Protein AF-A0A938ECP0-F1 (afdb_monomer_lite)

Foldseek 3Di:
DDDDDDDDDPDDDDDDPPPPPDPDDDQKDFDLPPDTWIAGNNRTDDPVPPDPLVSVLVVVCVVVDPHDDDLVVSLCVSPVPDDPVVSVVVVVVD

Secondary structure (DSSP, 8-state):
----------------------SS--SEEEE-SSS-EEEETTEEE--TTS-HHHHHHHHHHHHTTTS---HHHHHHHH-TTS-HHHHHHHHHT-

Radius of gyration: 16.81 Å; chains: 1; bounding box: 46×31×43 Å

Structure (mmCIF, N/CA/C/O backbone):
data_AF-A0A938ECP0-F1
#
_entry.id   AF-A0A938ECP0-F1
#
loop_
_atom_site.group_PDB
_atom_site.id
_atom_site.type_symbol
_atom_site.label_atom_id
_atom_site.label_alt_id
_atom_site.label_comp_id
_atom_site.label_asym_id
_atom_site.label_entity_id
_atom_site.label_seq_id
_atom_site.pdbx_PDB_ins_code
_atom_site.Cartn_x
_atom_site.Cartn_y
_atom_site.Cartn_z
_atom_site.occupancy
_atom_site.B_iso_or_equiv
_atom_site.auth_seq_id
_atom_site.auth_comp_id
_atom_site.auth_asym_id
_atom_site.auth_atom_id
_atom_site.pdbx_PDB_model_num
ATOM 1 N N . MET A 1 1 ? 33.296 -10.927 -7.263 1.00 42.69 1 MET A N 1
ATOM 2 C CA . MET A 1 1 ? 33.096 -11.291 -5.846 1.00 42.69 1 MET A CA 1
ATOM 3 C C . MET A 1 1 ? 33.160 -9.991 -5.062 1.00 42.69 1 MET A C 1
ATOM 5 O O . MET A 1 1 ? 34.248 -9.498 -4.814 1.00 42.69 1 MET A O 1
ATOM 9 N N . GLN A 1 2 ? 32.010 -9.349 -4.856 1.00 39.16 2 GLN A N 1
ATOM 10 C CA . GLN A 1 2 ? 31.910 -8.013 -4.264 1.00 39.16 2 GLN A CA 1
ATOM 11 C C . GLN A 1 2 ? 30.797 -8.095 -3.220 1.00 39.16 2 GLN A C 1
ATOM 13 O O . GLN A 1 2 ? 29.617 -7.929 -3.515 1.00 39.16 2 GLN A O 1
ATOM 18 N N . GLU A 1 3 ? 31.202 -8.531 -2.032 1.00 40.62 3 GLU A N 1
ATOM 19 C CA . GLU A 1 3 ? 30.362 -8.629 -0.850 1.00 40.62 3 GLU A CA 1
ATOM 20 C C . GLU A 1 3 ? 30.346 -7.288 -0.113 1.00 40.62 3 GLU A C 1
ATOM 22 O O . GLU A 1 3 ? 31.384 -6.662 0.077 1.00 40.62 3 GLU A O 1
ATOM 27 N N . GLN A 1 4 ? 29.132 -6.880 0.259 1.00 51.47 4 GLN A N 1
ATOM 28 C CA . GLN A 1 4 ? 28.744 -6.449 1.604 1.00 51.47 4 GLN A CA 1
ATOM 29 C C . GLN A 1 4 ? 29.716 -5.522 2.354 1.00 51.47 4 GLN A C 1
ATOM 31 O O . GLN A 1 4 ? 30.767 -5.957 2.793 1.00 51.47 4 GLN A O 1
ATOM 36 N N . HIS A 1 5 ? 29.290 -4.279 2.600 1.00 34.31 5 HIS A N 1
ATOM 37 C CA . HIS A 1 5 ? 29.536 -3.458 3.802 1.00 34.31 5 HIS A CA 1
ATOM 38 C C . HIS A 1 5 ? 28.955 -2.061 3.508 1.00 34.31 5 HIS A C 1
ATOM 40 O O . HIS A 1 5 ? 29.208 -1.501 2.453 1.00 34.31 5 HIS A O 1
ATOM 46 N N . ALA A 1 6 ? 28.201 -1.377 4.350 1.00 31.81 6 ALA A N 1
ATOM 47 C CA . ALA A 1 6 ? 27.577 -1.675 5.617 1.00 31.81 6 ALA A CA 1
ATOM 48 C C . ALA A 1 6 ? 26.617 -0.502 5.884 1.00 31.81 6 ALA A C 1
ATOM 50 O O . ALA A 1 6 ? 26.824 0.616 5.410 1.00 31.81 6 ALA A O 1
ATOM 51 N N . LEU A 1 7 ? 25.579 -0.796 6.659 1.00 41.56 7 LEU A N 1
ATOM 52 C CA . LEU A 1 7 ? 24.798 0.115 7.489 1.00 41.56 7 LEU A CA 1
ATOM 53 C C . LEU A 1 7 ? 25.495 1.464 7.760 1.00 41.56 7 LEU A C 1
ATOM 55 O O . LEU A 1 7 ? 26.426 1.536 8.558 1.00 41.56 7 LEU A O 1
ATOM 59 N N . GLY A 1 8 ? 25.010 2.544 7.150 1.00 33.06 8 GLY A N 1
ATOM 60 C CA . GLY A 1 8 ? 25.675 3.838 7.266 1.00 33.06 8 GLY A CA 1
ATOM 61 C C . GLY A 1 8 ? 24.804 5.021 6.881 1.00 33.06 8 GLY A C 1
ATOM 62 O O . GLY A 1 8 ? 25.176 5.757 5.983 1.00 33.06 8 GLY A O 1
ATOM 63 N N . ALA A 1 9 ? 23.659 5.203 7.549 1.00 35.19 9 ALA A N 1
ATOM 64 C CA . ALA A 1 9 ? 23.068 6.535 7.752 1.00 35.19 9 ALA A CA 1
ATOM 65 C C . ALA A 1 9 ? 21.916 6.494 8.772 1.00 35.19 9 ALA A C 1
ATOM 67 O O . ALA A 1 9 ? 20.761 6.780 8.468 1.00 35.19 9 ALA A O 1
ATOM 68 N N . LEU A 1 10 ? 22.248 6.177 10.026 1.00 41.53 10 LEU A N 1
ATOM 69 C CA . LEU A 1 10 ? 21.448 6.543 11.203 1.00 41.53 10 LEU A CA 1
ATOM 70 C C . LEU A 1 10 ? 21.562 8.056 11.496 1.00 41.53 10 LEU A C 1
ATOM 72 O O . LEU A 1 10 ? 21.873 8.459 12.612 1.00 41.53 10 LEU A O 1
ATOM 76 N N . ALA A 1 11 ? 21.332 8.911 10.501 1.00 40.84 11 ALA A N 1
ATOM 77 C CA . ALA A 1 11 ? 21.425 10.359 10.658 1.00 40.84 11 ALA A CA 1
ATOM 78 C C . ALA A 1 11 ? 20.027 10.989 10.641 1.00 40.84 11 ALA A C 1
ATOM 80 O O . ALA A 1 11 ? 19.504 11.400 9.613 1.00 40.84 11 ALA A O 1
ATOM 81 N N . THR A 1 12 ? 19.412 10.976 11.823 1.00 45.22 12 THR A N 1
ATOM 82 C CA . THR A 1 12 ? 18.749 12.118 12.467 1.00 45.22 12 THR A CA 1
ATOM 83 C C . THR A 1 12 ? 18.326 13.273 11.555 1.00 45.22 12 THR A C 1
ATOM 85 O O . THR A 1 12 ? 19.187 13.977 11.045 1.00 45.22 12 THR A O 1
ATOM 88 N N . LEU A 1 13 ? 17.015 13.557 11.493 1.00 45.53 13 LEU A N 1
ATOM 89 C CA . LEU A 1 13 ? 16.446 14.899 11.726 1.00 45.53 13 LEU A CA 1
ATOM 90 C C . LEU A 1 13 ? 14.904 14.860 11.747 1.00 45.53 13 LEU A C 1
ATOM 92 O O . LEU A 1 13 ? 14.211 14.883 10.738 1.00 45.53 13 LEU A O 1
ATOM 96 N N . HIS A 1 14 ? 14.405 14.759 12.978 1.00 52.75 14 HIS A N 1
ATOM 97 C CA . HIS A 1 14 ? 13.197 15.355 13.550 1.00 52.75 14 HIS A CA 1
ATOM 98 C C . HIS A 1 14 ? 12.118 15.935 12.617 1.00 52.75 14 HIS A C 1
ATOM 100 O O . HIS A 1 14 ? 12.170 17.105 12.243 1.00 52.75 14 HIS A O 1
ATOM 106 N N . HIS A 1 15 ? 11.004 15.211 12.489 1.00 45.84 15 HIS A N 1
ATOM 107 C CA . HIS A 1 15 ? 9.695 15.859 12.432 1.00 45.84 15 HIS A CA 1
ATOM 108 C C . HIS A 1 15 ? 8.952 15.600 13.748 1.00 45.84 15 HIS A C 1
ATOM 110 O O . HIS A 1 15 ? 8.412 14.522 13.991 1.00 45.84 15 HIS A O 1
ATOM 116 N N . ARG A 1 16 ? 8.992 16.594 14.645 1.00 49.44 16 ARG A N 1
ATOM 117 C CA . ARG A 1 16 ? 8.188 16.635 15.872 1.00 49.44 16 ARG A CA 1
ATOM 118 C C . ARG A 1 16 ? 6.710 16.742 15.488 1.00 49.44 16 ARG A C 1
ATOM 120 O O . ARG A 1 16 ? 6.192 17.836 15.306 1.00 49.44 16 ARG A O 1
ATOM 127 N N . SER A 1 17 ? 6.024 15.611 15.486 1.00 45.88 17 SER A N 1
ATOM 128 C CA . SER A 1 17 ? 4.668 15.537 16.014 1.00 45.88 17 SER A CA 1
ATOM 129 C C . SER A 1 17 ? 4.786 14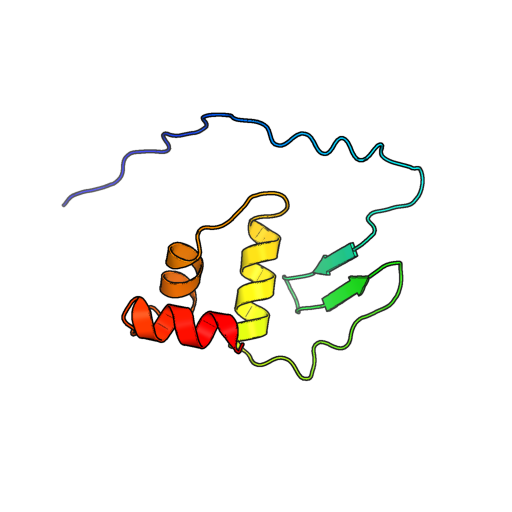.821 17.354 1.00 45.88 17 SER A C 1
ATOM 131 O O . SER A 1 17 ? 4.863 13.596 17.422 1.00 45.88 17 SER A O 1
ATOM 133 N N . ARG A 1 18 ? 4.894 15.589 18.445 1.00 47.25 18 ARG A N 1
ATOM 134 C CA . ARG A 1 18 ? 4.622 15.041 19.774 1.00 47.25 18 ARG A CA 1
ATOM 135 C C . ARG A 1 18 ? 3.106 14.901 19.856 1.00 47.25 18 ARG A C 1
ATOM 137 O O . ARG A 1 18 ? 2.440 15.780 20.388 1.00 47.25 18 ARG A O 1
ATOM 144 N N . ALA A 1 19 ? 2.563 13.828 19.289 1.00 48.59 19 ALA A N 1
ATOM 145 C CA . ALA A 1 19 ? 1.282 13.339 19.758 1.00 48.59 19 ALA A CA 1
ATOM 146 C C . ALA A 1 19 ? 1.530 12.887 21.198 1.00 48.59 19 ALA A C 1
ATOM 148 O O . ALA A 1 19 ? 2.266 11.929 21.439 1.00 48.59 19 ALA A O 1
ATOM 149 N N . GLU A 1 20 ? 1.027 13.647 22.167 1.00 46.81 20 GLU A N 1
ATOM 150 C CA . GLU A 1 20 ? 0.982 13.162 23.538 1.00 46.81 20 GLU A CA 1
ATOM 151 C C . GLU A 1 20 ? 0.236 11.821 23.521 1.00 46.81 20 GLU A C 1
ATOM 153 O O . GLU A 1 20 ? -0.842 11.749 22.916 1.00 46.81 20 GLU A O 1
ATOM 158 N N . PRO A 1 21 ? 0.792 10.747 24.110 1.00 47.59 21 PRO A N 1
ATOM 159 C CA . PRO A 1 21 ? 0.060 9.505 24.272 1.00 47.59 21 PRO A CA 1
ATOM 160 C C . PRO A 1 21 ? -1.083 9.777 25.252 1.00 47.59 21 PRO A C 1
ATOM 162 O O . PRO A 1 21 ? -0.950 9.630 26.463 1.00 47.59 21 PRO A O 1
ATOM 165 N N . SER A 1 22 ? -2.209 10.247 24.720 1.00 52.16 22 SER A N 1
ATOM 166 C CA . SER A 1 22 ? -3.483 10.218 25.420 1.00 52.16 22 SER A CA 1
ATOM 167 C C . SER A 1 22 ? -3.793 8.756 25.734 1.00 52.16 22 SER A C 1
ATOM 169 O O . SER A 1 22 ? -3.501 7.867 24.934 1.00 52.16 22 SER A O 1
ATOM 171 N N . ALA A 1 23 ? -4.316 8.500 26.932 1.00 53.66 23 ALA A N 1
ATOM 172 C CA . ALA A 1 23 ? -4.575 7.171 27.482 1.00 53.66 23 ALA A CA 1
ATOM 173 C C . ALA A 1 23 ? -5.733 6.438 26.768 1.00 53.66 23 ALA A C 1
ATOM 175 O O . ALA A 1 23 ? -6.741 6.078 27.366 1.00 53.66 23 ALA A O 1
ATOM 176 N N . SER A 1 24 ? -5.591 6.225 25.468 1.00 58.5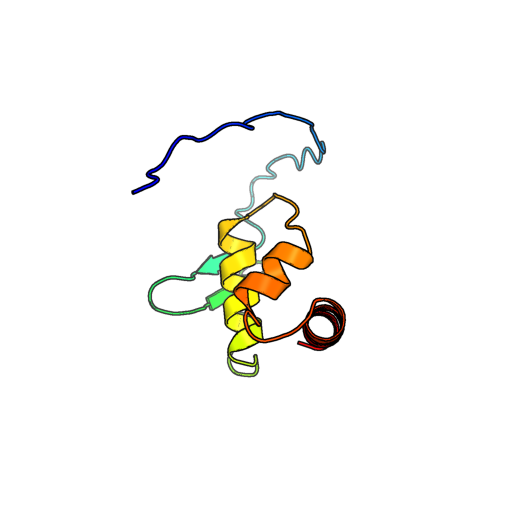0 24 SER A N 1
ATOM 177 C CA . SER A 1 24 ? -6.415 5.380 24.619 1.00 58.50 24 SER A CA 1
ATOM 178 C C . SER A 1 24 ? -5.454 4.771 23.603 1.00 58.50 24 SER A C 1
ATOM 180 O O . SER A 1 24 ? -4.670 5.503 23.011 1.00 58.50 24 SER A O 1
ATOM 182 N N . GLY A 1 25 ? -5.466 3.444 23.448 1.00 58.22 25 GLY A N 1
ATOM 183 C CA . GLY A 1 25 ? -4.493 2.681 22.652 1.00 58.22 25 GLY A CA 1
ATOM 184 C C . GLY A 1 25 ? -4.296 3.159 21.201 1.00 58.22 25 GLY A C 1
ATOM 185 O O . GLY A 1 25 ? -4.966 4.091 20.748 1.00 58.22 25 GLY A O 1
ATOM 186 N N . PRO A 1 26 ? -3.379 2.524 20.443 1.00 61.72 26 PRO A N 1
ATOM 187 C CA . PRO A 1 26 ? -3.027 2.975 19.101 1.00 61.72 26 PRO A CA 1
ATOM 188 C C . PRO A 1 26 ? -4.287 3.170 18.252 1.00 61.72 26 PRO A C 1
ATOM 190 O O . PRO A 1 26 ? -5.132 2.283 18.135 1.00 61.72 26 PRO A O 1
ATOM 193 N N . SER A 1 27 ? -4.425 4.366 17.672 1.00 75.81 27 SER A N 1
ATOM 194 C CA . SER A 1 27 ? -5.609 4.736 16.884 1.00 75.81 27 SER A CA 1
ATOM 195 C C . SER A 1 27 ? -5.798 3.872 15.627 1.00 75.81 27 SER A C 1
ATOM 197 O O . SER A 1 27 ? -6.871 3.896 15.019 1.00 75.81 27 SER A O 1
ATOM 199 N N . SER A 1 28 ? -4.788 3.073 15.277 1.00 85.19 28 SER A N 1
ATOM 200 C CA . SER A 1 28 ? -4.781 2.090 14.202 1.00 85.19 28 SER A CA 1
ATOM 201 C C . SER A 1 28 ? -3.917 0.880 14.568 1.00 85.19 28 SER A C 1
ATOM 203 O O . SER A 1 28 ? -2.819 1.051 15.085 1.00 85.19 28 SER A O 1
ATOM 205 N N . GLU A 1 29 ? -4.369 -0.325 14.237 1.00 90.19 29 GLU A N 1
ATOM 206 C CA . GLU A 1 29 ? -3.611 -1.572 14.363 1.00 90.19 29 GLU A CA 1
ATOM 207 C C . GLU A 1 29 ? -3.585 -2.283 13.007 1.00 90.19 29 GLU A C 1
ATOM 209 O O . GLU A 1 29 ? -4.635 -2.540 12.416 1.00 90.19 29 GLU A O 1
ATOM 214 N N . LEU A 1 30 ? -2.392 -2.610 12.509 1.00 90.56 30 LEU A N 1
ATOM 215 C CA . LEU A 1 30 ? -2.198 -3.295 11.233 1.00 90.56 30 LEU A CA 1
ATOM 216 C C . LEU A 1 30 ? -1.440 -4.605 11.458 1.00 90.56 30 LEU A C 1
ATOM 218 O O . LEU A 1 30 ? -0.285 -4.601 11.874 1.00 90.56 30 LEU A O 1
ATOM 222 N N . ARG A 1 31 ? -2.078 -5.739 11.156 1.00 91.31 31 ARG A N 1
ATOM 223 C CA . ARG A 1 31 ? -1.422 -7.055 11.157 1.00 91.31 31 ARG A CA 1
ATOM 224 C C . ARG A 1 31 ? -1.011 -7.398 9.736 1.00 91.31 31 ARG A C 1
ATOM 226 O O . ARG A 1 31 ? -1.843 -7.332 8.833 1.00 91.31 31 ARG A O 1
ATOM 233 N N . CYS A 1 32 ? 0.258 -7.754 9.553 1.00 91.12 32 CYS A N 1
ATOM 234 C CA . CYS A 1 32 ? 0.824 -8.094 8.243 1.00 91.12 32 CYS A CA 1
ATOM 235 C C . CYS A 1 32 ? 1.164 -9.584 8.085 1.00 91.12 32 CYS A C 1
ATOM 237 O O . CYS A 1 32 ? 1.202 -10.081 6.957 1.00 91.12 32 CYS A O 1
ATOM 239 N N . LEU A 1 33 ? 1.435 -10.277 9.197 1.00 86.38 33 LEU A N 1
ATOM 240 C CA . LEU A 1 33 ? 1.838 -11.684 9.245 1.00 86.38 33 LEU A CA 1
ATOM 241 C C . LEU A 1 33 ? 0.630 -12.560 9.587 1.00 86.38 33 LEU A C 1
ATOM 243 O O . LEU A 1 33 ? -0.154 -12.213 10.467 1.00 86.38 33 LEU A O 1
ATOM 247 N N . GLY A 1 34 ? 0.470 -13.686 8.885 1.00 83.44 34 GLY A N 1
ATOM 248 C CA . GLY A 1 34 ? -0.710 -14.553 9.030 1.00 83.44 34 GLY A CA 1
ATOM 249 C C . GLY A 1 34 ? -1.982 -14.010 8.363 1.00 83.44 34 GLY A C 1
ATOM 250 O O . GLY A 1 34 ? -3.055 -14.574 8.533 1.00 83.44 34 GLY A O 1
ATOM 251 N N . GLY A 1 35 ? -1.868 -12.923 7.596 1.00 88.94 35 GLY A N 1
ATOM 252 C CA . GLY A 1 35 ? -2.980 -12.233 6.944 1.00 88.94 35 GLY A CA 1
ATOM 253 C C . GLY A 1 35 ? -2.785 -10.719 6.994 1.00 88.94 35 GLY A C 1
ATOM 254 O O . GLY A 1 35 ? -1.986 -10.224 7.786 1.00 88.94 35 GLY A O 1
ATOM 255 N N . LEU A 1 36 ? -3.483 -9.982 6.123 1.00 93.19 36 LEU A N 1
ATOM 256 C CA . LEU A 1 36 ? -3.531 -8.520 6.202 1.00 93.19 36 LEU A CA 1
ATOM 257 C C . LEU A 1 36 ? -4.857 -8.095 6.833 1.00 93.19 36 LEU A C 1
ATOM 259 O O . LEU A 1 36 ? -5.906 -8.304 6.227 1.00 93.19 36 LEU A O 1
ATOM 263 N N . SER A 1 37 ? -4.805 -7.477 8.012 1.00 93.81 37 SER A N 1
ATOM 264 C CA . SER A 1 37 ? -5.985 -6.923 8.688 1.00 93.81 37 SER A CA 1
ATOM 265 C C . SER A 1 37 ? -5.678 -5.549 9.266 1.00 93.81 37 SER A C 1
ATOM 267 O O . SER A 1 37 ? -4.642 -5.381 9.908 1.00 93.81 37 SER A O 1
ATOM 269 N N . LEU A 1 38 ? -6.593 -4.599 9.089 1.00 92.81 38 LEU A N 1
ATOM 270 C CA . LEU A 1 38 ? -6.483 -3.245 9.619 1.00 92.81 38 LEU A CA 1
ATOM 271 C C . LEU A 1 38 ? -7.662 -2.964 10.546 1.00 92.81 38 LEU A C 1
ATOM 273 O O . LEU A 1 38 ? -8.814 -3.150 10.156 1.00 92.81 38 LEU A O 1
ATOM 277 N N . ARG A 1 39 ? -7.369 -2.454 11.737 1.00 93.19 39 ARG A N 1
ATOM 278 C CA . ARG A 1 39 ? -8.357 -1.931 12.673 1.00 93.19 39 ARG A CA 1
ATOM 279 C C . ARG A 1 39 ? -8.093 -0.448 12.890 1.00 93.19 39 ARG A C 1
ATOM 281 O O . ARG A 1 39 ? -7.006 -0.078 13.310 1.00 93.19 39 ARG A O 1
ATOM 288 N N . LEU A 1 40 ? -9.070 0.407 12.608 1.00 90.19 40 LEU A N 1
ATOM 289 C CA . LEU A 1 40 ? -8.993 1.853 12.825 1.00 90.19 40 LEU A CA 1
ATOM 290 C C . LEU A 1 40 ? -9.971 2.245 13.924 1.00 90.19 40 LEU A C 1
ATOM 292 O O . LEU A 1 40 ? -11.168 1.992 13.807 1.00 90.19 40 LEU A O 1
ATOM 296 N N . ARG A 1 41 ? -9.471 2.864 14.997 1.00 88.06 41 ARG A N 1
ATOM 297 C CA . ARG A 1 41 ? -10.276 3.301 16.152 1.00 88.06 41 ARG A CA 1
ATOM 298 C C . ARG A 1 41 ? -11.211 2.192 16.660 1.00 88.06 41 ARG A C 1
ATOM 300 O O . ARG A 1 41 ? -12.398 2.414 16.882 1.00 88.06 41 ARG A O 1
ATOM 307 N N . GLY A 1 42 ? -10.678 0.974 16.766 1.00 87.31 42 GLY A N 1
ATOM 308 C CA . GLY A 1 42 ? -11.422 -0.204 17.219 1.00 87.31 42 GLY A CA 1
ATOM 309 C C . GLY A 1 42 ? -12.335 -0.868 16.179 1.00 87.31 42 GLY A C 1
ATOM 310 O O . GLY A 1 42 ? -12.941 -1.883 16.501 1.00 87.31 42 GLY A O 1
ATOM 311 N N . ARG A 1 43 ? -12.433 -0.352 14.945 1.00 90.06 43 ARG A N 1
ATOM 312 C CA . ARG A 1 43 ? -13.268 -0.926 13.874 1.00 90.06 43 ARG A CA 1
ATOM 313 C C . ARG A 1 43 ? -12.433 -1.632 12.821 1.00 90.06 43 ARG A C 1
ATOM 315 O O . ARG A 1 43 ? -11.463 -1.059 12.330 1.00 90.06 43 ARG A O 1
ATOM 322 N N . ASP A 1 44 ? -12.838 -2.840 12.452 1.00 92.69 44 ASP A N 1
ATOM 323 C CA . ASP A 1 44 ? -12.197 -3.580 11.369 1.00 92.69 44 ASP A CA 1
ATOM 324 C C . ASP A 1 44 ? -12.515 -2.930 10.017 1.00 92.69 44 ASP A C 1
ATOM 326 O O . ASP A 1 44 ? -13.656 -2.562 9.729 1.00 92.69 44 ASP A O 1
ATOM 330 N N . VAL A 1 45 ? -11.479 -2.752 9.201 1.00 93.31 45 VAL A N 1
ATOM 331 C CA . VAL A 1 45 ? -11.575 -2.208 7.846 1.00 93.31 45 VAL A CA 1
ATOM 332 C C . VAL A 1 45 ? -11.554 -3.368 6.860 1.00 93.31 45 VAL A C 1
ATOM 334 O O . VAL A 1 45 ? -10.639 -4.193 6.889 1.00 93.31 45 VAL A O 1
ATOM 337 N N . ASP A 1 46 ? -12.537 -3.419 5.961 1.00 91.94 46 ASP A N 1
ATOM 338 C CA . ASP A 1 46 ? -12.566 -4.424 4.899 1.00 91.94 46 ASP A CA 1
ATOM 339 C C . ASP A 1 46 ? -11.465 -4.152 3.862 1.00 91.94 46 ASP A C 1
ATOM 341 O O . ASP A 1 46 ? -11.519 -3.202 3.080 1.00 91.94 46 ASP A O 1
ATOM 345 N N . LEU A 1 47 ? -10.457 -5.024 3.849 1.00 92.81 47 LEU A N 1
ATOM 346 C CA . LEU A 1 47 ? -9.352 -5.008 2.891 1.00 92.81 47 LEU A CA 1
ATOM 347 C C . LEU A 1 47 ? -9.566 -6.001 1.735 1.00 92.81 47 LEU A C 1
ATOM 349 O O . LEU A 1 47 ? -8.673 -6.180 0.900 1.00 92.81 47 LEU A O 1
ATOM 353 N N . GLY A 1 48 ? -10.721 -6.667 1.662 1.00 90.12 48 GLY A N 1
ATOM 354 C CA . GLY A 1 48 ? -11.060 -7.684 0.664 1.00 90.12 48 GLY A CA 1
ATOM 355 C C . GLY A 1 48 ? -11.101 -7.145 -0.767 1.00 90.12 48 GLY A C 1
ATOM 356 O O . GLY A 1 48 ? -10.731 -7.849 -1.707 1.00 90.12 48 GLY A O 1
ATOM 357 N N . ARG A 1 49 ? -11.429 -5.859 -0.933 1.00 89.62 49 ARG A N 1
ATOM 358 C CA . ARG A 1 49 ? -11.482 -5.187 -2.243 1.00 89.62 49 ARG A CA 1
ATOM 359 C C . ARG A 1 49 ? -10.144 -4.635 -2.733 1.00 89.62 49 ARG A C 1
ATOM 361 O O . ARG A 1 49 ? -10.039 -4.263 -3.898 1.00 89.62 49 ARG A O 1
ATOM 368 N N . LEU A 1 50 ? -9.122 -4.570 -1.876 1.00 91.69 50 LEU A N 1
ATOM 369 C CA . LEU A 1 50 ? -7.820 -4.043 -2.280 1.00 91.69 50 LEU A CA 1
ATOM 370 C C . LEU A 1 50 ? -7.165 -4.937 -3.331 1.00 91.69 50 LEU A C 1
ATOM 372 O O . LEU A 1 50 ? -7.145 -6.163 -3.211 1.00 91.69 50 LEU A O 1
ATOM 376 N N . LYS A 1 51 ? -6.549 -4.318 -4.339 1.00 91.81 51 LYS A N 1
ATOM 377 C CA . LYS A 1 51 ? -5.707 -5.046 -5.292 1.00 91.81 51 LYS A CA 1
ATOM 378 C C . LYS A 1 51 ? -4.515 -5.679 -4.554 1.00 91.81 51 LYS A C 1
ATOM 380 O O . LYS A 1 51 ? -4.030 -5.097 -3.579 1.00 91.81 51 LYS A O 1
ATOM 385 N N . PRO A 1 52 ? -3.970 -6.819 -5.022 1.00 92.50 52 PRO A N 1
ATOM 386 C CA . PRO A 1 52 ? -2.798 -7.450 -4.406 1.00 92.50 52 PRO A CA 1
ATOM 387 C C . PRO A 1 52 ? -1.628 -6.484 -4.172 1.00 92.50 52 PRO A C 1
ATOM 389 O O . PRO A 1 52 ? -1.058 -6.469 -3.084 1.00 92.50 52 PRO A O 1
ATOM 392 N N . ARG A 1 53 ? -1.335 -5.607 -5.141 1.00 93.56 53 ARG A N 1
ATOM 393 C CA . ARG A 1 53 ? -0.273 -4.597 -5.011 1.00 93.56 53 ARG A CA 1
ATOM 394 C C . ARG A 1 53 ? -0.577 -3.519 -3.966 1.00 93.56 53 ARG A C 1
ATOM 396 O O . ARG A 1 53 ? 0.331 -3.132 -3.241 1.00 93.56 53 ARG A O 1
ATOM 403 N N . ALA A 1 54 ? -1.835 -3.105 -3.801 1.00 94.00 54 ALA A N 1
ATOM 404 C CA . ALA A 1 54 ? -2.215 -2.156 -2.749 1.00 94.00 54 ALA A CA 1
ATOM 405 C C . ALA A 1 54 ? -2.024 -2.771 -1.352 1.00 94.00 54 ALA A C 1
ATOM 407 O O . ALA A 1 54 ? -1.565 -2.110 -0.423 1.00 94.00 54 ALA A O 1
ATOM 408 N N . ARG A 1 55 ? -2.287 -4.079 -1.212 1.00 94.25 55 ARG A N 1
ATOM 409 C CA . ARG A 1 55 ? -1.982 -4.825 0.019 1.00 94.25 55 ARG A CA 1
ATOM 410 C C . ARG A 1 55 ? -0.481 -4.891 0.296 1.00 94.25 55 ARG A C 1
ATOM 412 O O . ARG A 1 55 ? -0.077 -4.770 1.448 1.00 94.25 55 ARG A O 1
ATOM 419 N N . SER A 1 56 ? 0.345 -5.097 -0.730 1.00 93.88 56 SER A N 1
ATOM 420 C CA . SER A 1 56 ? 1.807 -5.066 -0.589 1.00 93.88 56 SER A CA 1
ATOM 421 C C . SER A 1 56 ? 2.312 -3.682 -0.186 1.00 93.88 56 SER A C 1
ATOM 423 O O . SER A 1 56 ? 3.125 -3.592 0.728 1.00 93.88 56 SER A O 1
ATOM 425 N N . LEU A 1 57 ? 1.769 -2.613 -0.782 1.00 94.12 57 LEU A N 1
ATOM 426 C CA . LEU A 1 57 ? 2.081 -1.238 -0.393 1.00 94.12 57 LEU A CA 1
ATOM 427 C C . LEU A 1 57 ? 1.753 -0.986 1.085 1.00 94.12 57 LEU A C 1
ATOM 429 O O . LEU A 1 57 ? 2.602 -0.479 1.809 1.00 94.12 57 LEU A O 1
ATOM 433 N N . LEU A 1 58 ? 0.568 -1.393 1.557 1.00 92.81 58 LEU A N 1
ATOM 434 C CA . LEU A 1 58 ? 0.199 -1.253 2.971 1.00 92.81 58 LEU A CA 1
ATOM 435 C C . LEU A 1 58 ? 1.171 -1.980 3.904 1.00 92.81 58 LEU A C 1
ATOM 437 O O . LEU A 1 58 ? 1.576 -1.405 4.908 1.00 92.81 58 LEU A O 1
ATOM 441 N N . ARG A 1 59 ? 1.577 -3.214 3.575 1.00 93.12 59 ARG A N 1
ATOM 442 C CA . ARG A 1 59 ? 2.580 -3.954 4.363 1.00 93.12 59 ARG A CA 1
ATOM 443 C C . ARG A 1 59 ? 3.913 -3.222 4.401 1.00 93.12 59 ARG A C 1
ATOM 445 O O . ARG A 1 59 ? 4.528 -3.129 5.455 1.00 93.12 59 ARG A O 1
ATOM 452 N N . LEU A 1 60 ? 4.349 -2.702 3.259 1.00 92.44 60 LEU A N 1
ATOM 453 C CA . LEU A 1 60 ? 5.618 -2.001 3.161 1.00 92.44 60 LEU A CA 1
ATOM 454 C C . LEU A 1 60 ? 5.597 -0.704 3.975 1.00 92.44 60 LEU A C 1
ATOM 456 O O . LEU A 1 60 ? 6.494 -0.481 4.779 1.00 92.44 60 LEU A O 1
ATOM 460 N N . LEU A 1 61 ? 4.529 0.088 3.878 1.00 91.69 61 LEU A N 1
ATOM 461 C CA . LEU A 1 61 ? 4.349 1.274 4.718 1.00 91.69 61 LEU A CA 1
ATOM 462 C C . LEU A 1 61 ? 4.274 0.926 6.212 1.00 91.69 61 LEU A C 1
ATOM 464 O O . LEU A 1 61 ? 4.827 1.658 7.026 1.00 91.69 61 LEU A O 1
ATOM 468 N N . ALA A 1 62 ? 3.657 -0.204 6.571 1.00 91.00 62 ALA A N 1
ATOM 469 C CA . ALA A 1 62 ? 3.621 -0.691 7.950 1.00 91.00 62 ALA A CA 1
ATOM 470 C C . ALA A 1 62 ? 5.021 -1.002 8.495 1.00 91.00 62 ALA A C 1
ATOM 472 O O . ALA A 1 62 ? 5.330 -0.665 9.631 1.00 91.00 62 ALA A O 1
ATOM 473 N N . MET A 1 63 ? 5.889 -1.615 7.683 1.00 90.06 63 MET A N 1
ATOM 474 C CA . MET A 1 63 ? 7.279 -1.889 8.074 1.00 90.06 63 MET A CA 1
ATOM 475 C C . MET A 1 63 ? 8.101 -0.607 8.268 1.00 90.06 63 MET A C 1
ATOM 477 O O . MET A 1 63 ? 9.091 -0.612 8.998 1.00 90.06 63 MET A O 1
ATOM 481 N N . HIS A 1 64 ? 7.688 0.491 7.634 1.00 89.12 64 HIS A N 1
ATOM 482 C CA . HIS A 1 64 ? 8.307 1.809 7.750 1.00 89.12 64 HIS A CA 1
ATOM 483 C C . HIS A 1 64 ? 7.529 2.757 8.678 1.00 89.12 64 HIS A C 1
ATOM 485 O O . HIS A 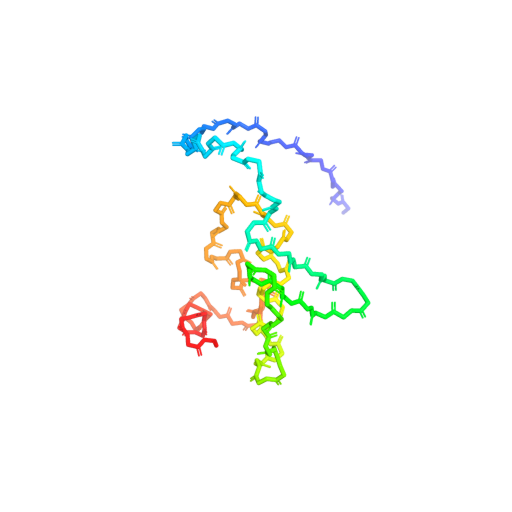1 64 ? 7.642 3.972 8.526 1.00 89.12 64 HIS A O 1
ATOM 491 N N . GLU A 1 65 ? 6.742 2.237 9.629 1.00 81.06 65 GLU A N 1
ATOM 492 C CA . GLU A 1 65 ? 5.851 3.035 10.481 1.00 81.06 65 GLU A CA 1
ATOM 493 C C . GLU A 1 65 ? 6.518 4.314 11.028 1.00 81.06 65 GLU A C 1
ATOM 495 O O . GLU A 1 65 ? 7.601 4.296 11.619 1.00 81.06 65 GLU A O 1
ATOM 500 N N . GLY A 1 66 ? 5.859 5.453 10.791 1.00 78.19 66 GLY A N 1
ATOM 501 C CA . GLY A 1 66 ? 6.319 6.771 11.233 1.00 78.19 66 GLY A CA 1
ATOM 502 C C . GLY A 1 66 ? 7.488 7.365 10.436 1.00 78.19 66 GLY A C 1
ATOM 503 O O . GLY A 1 66 ? 7.955 8.448 10.788 1.00 78.19 66 GLY A O 1
ATOM 504 N N . ARG A 1 67 ? 7.962 6.706 9.369 1.00 85.06 67 ARG A N 1
ATOM 505 C CA . ARG A 1 67 ? 9.058 7.187 8.513 1.00 85.06 67 ARG A CA 1
ATOM 506 C C . ARG A 1 67 ? 8.566 7.445 7.084 1.00 85.06 67 ARG A C 1
ATOM 508 O O . ARG A 1 67 ? 7.952 6.561 6.488 1.00 85.06 67 ARG A O 1
ATOM 515 N N . PRO A 1 68 ? 8.847 8.622 6.497 1.00 88.88 68 PRO A N 1
ATOM 516 C CA . PRO A 1 68 ? 8.612 8.846 5.076 1.00 88.88 68 PRO A CA 1
ATOM 517 C C . PRO A 1 68 ? 9.392 7.834 4.229 1.00 88.88 68 PRO A C 1
ATOM 519 O O . PRO A 1 68 ? 10.576 7.601 4.472 1.00 88.88 68 PRO A O 1
ATOM 522 N N . VAL A 1 69 ? 8.738 7.262 3.218 1.00 91.38 69 VAL A N 1
ATOM 523 C CA . VAL A 1 69 ? 9.375 6.391 2.223 1.00 91.38 69 VAL A CA 1
ATOM 524 C C . VAL A 1 69 ? 9.364 7.118 0.886 1.00 91.38 69 VAL A C 1
ATOM 526 O O . VAL A 1 69 ? 8.319 7.599 0.445 1.00 91.38 69 VAL A O 1
ATOM 529 N N . HIS A 1 70 ? 10.526 7.222 0.240 1.00 93.25 70 HIS A N 1
ATOM 530 C CA . HIS A 1 70 ? 10.619 7.830 -1.084 1.00 93.25 70 HIS A CA 1
ATOM 531 C C . HIS A 1 70 ? 9.782 7.032 -2.085 1.00 93.25 70 HIS A C 1
ATOM 533 O O . HIS A 1 70 ? 9.854 5.805 -2.124 1.00 93.25 70 HIS A O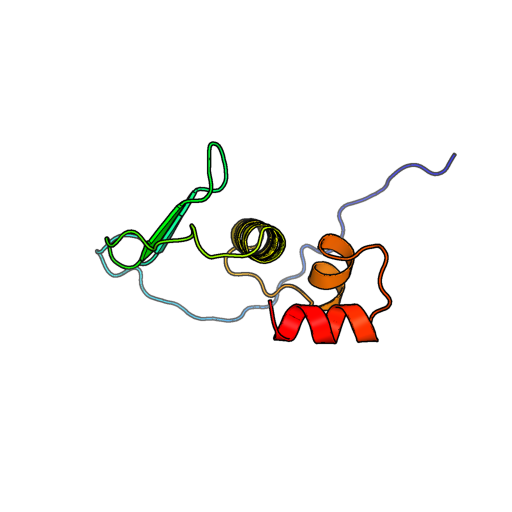 1
ATOM 539 N N . ARG A 1 71 ? 9.022 7.731 -2.937 1.00 92.62 71 ARG A N 1
ATOM 540 C CA . ARG A 1 71 ? 8.174 7.085 -3.954 1.00 92.62 71 ARG A CA 1
ATOM 541 C C . ARG A 1 71 ? 8.961 6.120 -4.845 1.00 92.62 71 ARG A C 1
ATOM 543 O O . ARG A 1 71 ? 8.440 5.078 -5.205 1.00 92.62 71 ARG A O 1
ATOM 550 N N . GLU A 1 72 ? 10.216 6.449 -5.142 1.00 93.38 72 GLU A N 1
ATOM 551 C CA . GLU A 1 72 ? 11.107 5.644 -5.985 1.00 93.38 72 GLU A CA 1
ATOM 552 C C . GLU A 1 72 ? 11.385 4.271 -5.357 1.00 93.38 72 GLU A C 1
ATOM 554 O O . GLU A 1 72 ? 11.288 3.265 -6.050 1.00 93.38 72 GLU A O 1
ATOM 559 N N . VAL A 1 73 ? 11.561 4.206 -4.030 1.00 93.44 73 VAL A N 1
ATOM 560 C CA . VAL A 1 73 ? 11.701 2.943 -3.280 1.00 93.44 73 VAL A CA 1
ATOM 561 C C . VAL A 1 73 ? 10.414 2.118 -3.344 1.00 93.44 73 VAL A C 1
ATOM 563 O O . VAL A 1 73 ? 10.451 0.906 -3.543 1.00 93.44 73 VAL A O 1
ATOM 566 N N . LEU A 1 74 ? 9.252 2.768 -3.200 1.00 94.00 74 LEU A N 1
ATOM 567 C CA . LEU A 1 74 ? 7.955 2.092 -3.325 1.00 94.00 74 LEU A CA 1
ATOM 568 C C . LEU A 1 74 ? 7.761 1.519 -4.733 1.00 94.00 74 LEU A C 1
ATOM 570 O O . LEU A 1 74 ? 7.231 0.424 -4.891 1.00 94.00 74 LEU A O 1
ATOM 574 N N . MET A 1 75 ? 8.177 2.268 -5.751 1.00 95.25 75 MET A N 1
ATOM 575 C CA . MET A 1 75 ? 8.041 1.880 -7.149 1.00 95.25 75 MET A CA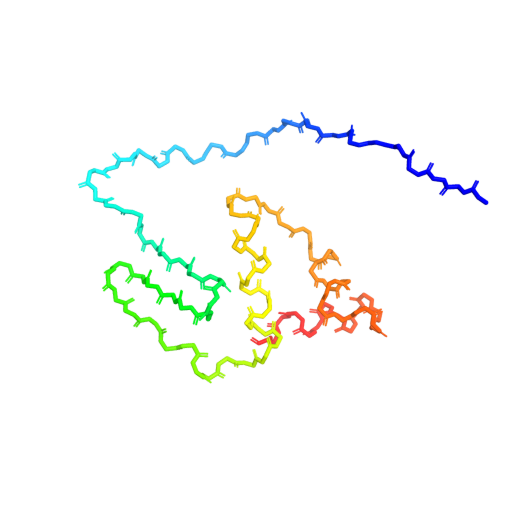 1
ATOM 576 C C . MET A 1 75 ? 8.948 0.704 -7.496 1.00 95.25 75 MET A C 1
ATOM 578 O O . MET A 1 75 ? 8.457 -0.266 -8.063 1.00 95.25 75 MET A O 1
ATOM 582 N N . GLU A 1 76 ? 10.215 0.750 -7.090 1.00 94.44 76 GLU A N 1
ATOM 583 C CA . GLU A 1 76 ? 11.169 -0.347 -7.274 1.00 94.44 76 GLU A CA 1
ATOM 584 C C . GLU A 1 76 ? 10.695 -1.634 -6.577 1.00 94.44 76 GLU A C 1
ATOM 586 O O . GLU A 1 76 ? 10.794 -2.723 -7.137 1.00 94.44 76 GLU A O 1
ATOM 591 N N . ALA A 1 77 ? 10.086 -1.517 -5.392 1.00 93.75 77 ALA A N 1
ATOM 592 C CA . ALA A 1 77 ? 9.552 -2.667 -4.665 1.00 93.75 77 ALA A CA 1
ATOM 593 C C . ALA A 1 77 ? 8.258 -3.253 -5.272 1.00 93.75 77 ALA A C 1
ATOM 595 O O . ALA A 1 77 ? 8.012 -4.454 -5.155 1.00 93.75 77 ALA A O 1
ATOM 596 N N . LEU A 1 78 ? 7.389 -2.425 -5.868 1.00 94.19 78 LEU A N 1
ATOM 597 C CA . LEU A 1 78 ? 6.055 -2.839 -6.344 1.00 94.19 78 LEU A CA 1
ATOM 598 C C . LEU A 1 78 ? 5.989 -3.140 -7.852 1.00 94.19 78 LEU A C 1
ATOM 600 O O . LEU A 1 78 ? 5.104 -3.895 -8.283 1.00 94.19 78 LEU A O 1
ATOM 604 N N . TRP A 1 79 ? 6.890 -2.540 -8.631 1.00 95.06 79 TRP A N 1
ATOM 605 C CA . TRP A 1 79 ? 7.030 -2.690 -10.082 1.00 95.06 79 TRP A CA 1
ATOM 606 C C . TRP A 1 79 ? 8.510 -2.646 -10.503 1.00 95.06 79 TRP A C 1
ATOM 608 O O . TRP A 1 79 ? 8.908 -1.721 -11.216 1.00 95.06 79 TRP A O 1
ATOM 618 N N . PRO A 1 80 ? 9.334 -3.627 -10.096 1.00 93.69 80 PRO A N 1
ATOM 619 C CA . PRO A 1 80 ? 10.745 -3.691 -10.493 1.00 93.69 80 PRO A CA 1
ATOM 620 C C . PRO A 1 80 ? 10.953 -3.730 -12.019 1.00 93.69 80 PRO A C 1
ATOM 622 O O . PRO A 1 80 ? 12.027 -3.406 -12.513 1.00 93.69 80 PRO A O 1
ATOM 625 N N . GLU A 1 81 ? 9.930 -4.129 -12.774 1.00 95.19 81 GLU A N 1
ATOM 626 C CA . GLU A 1 81 ? 9.925 -4.214 -14.232 1.00 95.19 81 GLU A CA 1
ATOM 627 C C . GLU A 1 81 ? 9.582 -2.896 -14.952 1.00 95.19 81 GLU A C 1
ATOM 629 O O . GLU A 1 81 ? 9.713 -2.816 -16.172 1.00 95.19 81 GLU A O 1
ATOM 634 N N . CYS A 1 82 ? 9.092 -1.882 -14.232 1.00 94.50 82 CYS A N 1
ATOM 635 C CA . CYS A 1 82 ? 8.642 -0.617 -14.816 1.00 94.50 82 CYS A CA 1
ATOM 636 C C . CYS A 1 82 ? 9.690 0.489 -14.666 1.00 94.50 82 CYS A C 1
ATOM 638 O O . CYS A 1 82 ? 10.400 0.568 -13.667 1.00 94.50 82 CYS A O 1
ATOM 640 N N . ASP A 1 83 ? 9.711 1.419 -15.622 1.00 94.00 83 ASP A N 1
ATOM 641 C CA . ASP A 1 83 ? 10.440 2.675 -15.450 1.00 94.00 83 ASP A CA 1
ATOM 642 C C . ASP A 1 83 ? 9.800 3.576 -14.374 1.00 94.00 83 ASP A C 1
ATOM 644 O O . ASP A 1 83 ? 8.662 3.376 -13.924 1.00 94.00 83 ASP A O 1
ATOM 648 N N . LEU A 1 84 ? 10.536 4.615 -13.964 1.00 87.56 84 LEU A N 1
ATOM 649 C CA . LEU A 1 84 ? 10.084 5.528 -12.913 1.00 87.56 84 LEU A CA 1
ATOM 650 C C . LEU A 1 84 ? 8.818 6.315 -13.299 1.00 87.56 84 LEU A C 1
ATOM 652 O O . LEU A 1 84 ? 8.032 6.713 -12.438 1.00 87.56 84 LEU A O 1
ATOM 656 N N . PHE A 1 85 ? 8.587 6.551 -14.586 1.00 92.56 85 PHE A N 1
ATOM 657 C CA . PH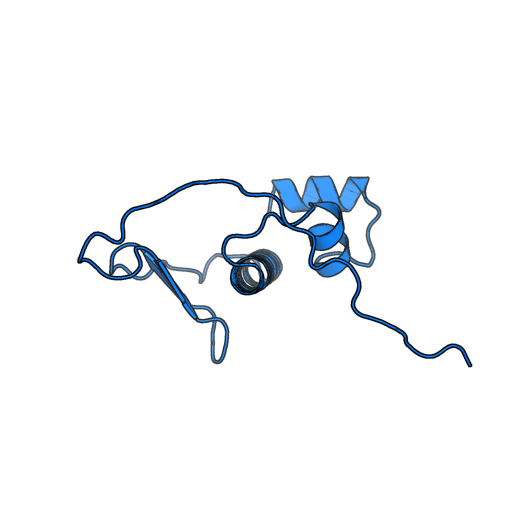E A 1 85 ? 7.406 7.284 -15.028 1.00 92.56 85 PHE A CA 1
ATOM 658 C C . PHE A 1 85 ? 6.139 6.431 -14.870 1.00 92.56 85 PHE A C 1
ATOM 660 O O . PHE A 1 85 ? 5.160 6.841 -14.237 1.00 92.56 85 PHE A O 1
ATOM 667 N N . THR A 1 86 ? 6.186 5.206 -15.384 1.00 93.94 86 THR A N 1
ATOM 668 C CA . THR A 1 86 ? 5.104 4.222 -15.338 1.00 93.94 86 THR A CA 1
ATOM 669 C C . THR A 1 86 ? 4.821 3.793 -13.903 1.00 93.94 86 THR A C 1
ATOM 671 O O . THR A 1 86 ? 3.662 3.782 -13.480 1.00 93.94 86 THR A O 1
ATOM 674 N N . GLY A 1 87 ? 5.868 3.522 -13.117 1.00 93.00 87 GLY A N 1
ATOM 675 C CA . GLY A 1 87 ? 5.740 3.202 -11.697 1.00 93.00 87 GLY A CA 1
ATOM 676 C C . GLY A 1 87 ? 5.069 4.326 -10.902 1.00 93.00 87 GLY A C 1
ATOM 677 O O . GLY A 1 87 ? 4.174 4.062 -10.100 1.00 93.00 87 GLY A O 1
ATOM 678 N N . GLY A 1 88 ? 5.426 5.588 -11.167 1.00 93.44 88 GLY A N 1
ATOM 679 C CA . GLY A 1 88 ? 4.832 6.742 -10.490 1.00 93.44 88 GLY A CA 1
ATOM 680 C C . GLY A 1 88 ? 3.339 6.890 -10.784 1.00 93.44 88 GLY A C 1
ATOM 681 O O . GLY A 1 88 ? 2.534 7.071 -9.868 1.00 93.44 88 GLY A O 1
ATOM 682 N N . ARG A 1 89 ? 2.949 6.733 -12.053 1.00 93.62 89 ARG A N 1
ATOM 683 C CA . ARG A 1 89 ? 1.539 6.759 -12.461 1.00 93.62 89 ARG A CA 1
ATOM 684 C C . ARG A 1 89 ? 0.740 5.609 -11.845 1.00 93.62 89 ARG A C 1
ATOM 686 O O . ARG A 1 89 ? -0.388 5.827 -11.411 1.00 93.62 89 ARG A O 1
ATOM 693 N N . ASN A 1 90 ? 1.318 4.412 -11.761 1.00 92.62 90 ASN A N 1
ATOM 694 C CA . ASN A 1 90 ? 0.667 3.263 -11.131 1.00 92.62 90 ASN A CA 1
ATOM 695 C C . ASN A 1 90 ? 0.501 3.446 -9.615 1.00 92.62 90 ASN A C 1
ATOM 697 O O . ASN A 1 90 ? -0.540 3.077 -9.071 1.00 92.62 90 ASN A O 1
ATOM 701 N N . LEU A 1 91 ? 1.488 4.046 -8.940 1.00 92.81 91 LEU A N 1
ATOM 702 C CA . LEU A 1 91 ? 1.431 4.336 -7.505 1.00 92.81 91 LEU A CA 1
ATOM 703 C C . LEU A 1 91 ? 0.282 5.284 -7.148 1.00 92.81 91 LEU A C 1
ATOM 705 O O . LEU A 1 91 ? -0.357 5.102 -6.116 1.00 92.81 91 LEU A O 1
ATOM 709 N N . GLN A 1 92 ? -0.014 6.257 -8.010 1.00 91.69 92 GLN A N 1
ATOM 710 C CA . GLN A 1 92 ? -1.086 7.228 -7.785 1.00 91.69 92 GLN A CA 1
ATOM 711 C C . GLN A 1 92 ? -2.496 6.609 -7.814 1.00 91.69 92 GLN A C 1
ATOM 713 O O . GLN A 1 92 ? -3.395 7.121 -7.152 1.00 91.69 92 GLN A O 1
ATOM 718 N N . VAL A 1 93 ? -2.708 5.538 -8.586 1.00 90.62 93 VAL A N 1
ATOM 719 C CA . VAL A 1 93 ? -4.048 4.980 -8.883 1.00 90.62 93 VAL A CA 1
ATOM 720 C C . VAL A 1 93 ? -4.319 3.621 -8.226 1.00 90.62 93 VAL A C 1
ATOM 722 O O . VAL A 1 93 ? -5.265 2.922 -8.610 1.00 90.62 93 VAL A O 1
ATOM 725 N N . LEU A 1 94 ? -3.445 3.204 -7.306 1.00 83.44 94 LEU A N 1
ATOM 726 C CA . LEU A 1 94 ? -3.432 1.856 -6.733 1.00 83.44 94 LEU A CA 1
ATOM 727 C C . LEU A 1 94 ? -4.743 1.480 -6.031 1.00 83.44 94 LEU A C 1
ATOM 729 O O . LEU A 1 94 ? -5.161 2.206 -5.107 1.00 83.44 94 LEU A O 1
#

pLDDT: mean 78.58, std 20.91, range [31.81, 95.25]

Sequence (94 aa):
MQEQHALGALATLHHRSRAEPSASGPSSELRCLGGLSLRLRGRDVDLGRLKPRARSLLRLLAMHEGRPVHREVLMEALWPECDLFTGGRNLQVL